Protein AF-A0A816DPP8-F1 (afdb_monomer)

Structure (mmCIF, N/CA/C/O backbone):
data_AF-A0A816DPP8-F1
#
_entry.id   AF-A0A816DPP8-F1
#
loop_
_atom_site.group_PDB
_atom_site.id
_atom_site.type_symbol
_atom_site.label_atom_id
_atom_site.label_alt_id
_atom_site.label_comp_id
_atom_site.label_asym_id
_atom_site.label_entity_id
_atom_site.label_seq_id
_atom_site.pdbx_PDB_ins_code
_atom_site.Cartn_x
_atom_site.Cartn_y
_atom_site.Cartn_z
_atom_site.occupancy
_atom_site.B_iso_or_equiv
_atom_site.auth_seq_id
_atom_site.auth_comp_id
_atom_site.auth_asym_id
_atom_site.auth_atom_id
_atom_site.pdbx_PDB_model_num
ATOM 1 N N . MET A 1 1 ? -14.555 3.944 44.824 1.00 45.62 1 MET A N 1
ATOM 2 C CA . MET A 1 1 ? -13.559 3.652 43.773 1.00 45.62 1 MET A CA 1
ATOM 3 C C . MET A 1 1 ? -14.262 3.767 42.431 1.00 45.62 1 MET A C 1
ATOM 5 O O . MET A 1 1 ? -15.086 2.918 42.126 1.00 45.62 1 MET A O 1
ATOM 9 N N . ALA A 1 2 ? -14.051 4.861 41.699 1.00 41.34 2 ALA A N 1
ATOM 10 C CA . ALA A 1 2 ? -14.636 5.038 40.373 1.00 41.34 2 ALA A CA 1
ATOM 11 C C . ALA A 1 2 ? -13.720 4.358 39.348 1.00 41.34 2 ALA A C 1
ATOM 13 O O . ALA A 1 2 ? -12.564 4.751 39.202 1.00 41.34 2 ALA A O 1
ATOM 14 N N . TYR A 1 3 ? -14.218 3.324 38.672 1.00 41.75 3 TYR A N 1
ATOM 15 C CA . TYR A 1 3 ? -13.548 2.781 37.497 1.00 41.75 3 TYR A CA 1
ATOM 16 C C . TYR A 1 3 ? -13.674 3.818 36.381 1.00 41.75 3 TYR A C 1
ATOM 18 O O . TYR A 1 3 ? -14.762 4.060 35.866 1.00 41.75 3 TYR A O 1
ATOM 26 N N . SER A 1 4 ? -12.560 4.466 36.041 1.00 44.72 4 SER A N 1
ATOM 27 C CA . SER A 1 4 ? -12.449 5.228 34.803 1.00 44.72 4 SER A CA 1
ATOM 28 C C . SER A 1 4 ? -12.577 4.238 33.647 1.00 44.72 4 SER A C 1
ATOM 30 O O . SER A 1 4 ? -11.615 3.566 33.281 1.00 44.72 4 SER A O 1
ATOM 32 N N . THR A 1 5 ? -13.778 4.099 33.087 1.00 48.22 5 THR A N 1
ATOM 33 C CA . THR A 1 5 ? -13.962 3.528 31.752 1.00 48.22 5 THR A CA 1
ATOM 34 C C . THR A 1 5 ? -13.394 4.528 30.755 1.00 48.22 5 THR A C 1
ATOM 36 O O . THR A 1 5 ? -14.130 5.309 30.149 1.00 48.22 5 THR A O 1
ATOM 39 N N . GLY A 1 6 ? -12.069 4.548 30.611 1.00 52.31 6 GLY A N 1
ATOM 40 C CA . GLY A 1 6 ? -11.445 5.152 29.446 1.00 52.31 6 GLY A CA 1
ATOM 41 C C . GLY A 1 6 ? -12.004 4.425 28.231 1.00 52.31 6 GLY A C 1
ATOM 42 O O . GLY A 1 6 ? -11.696 3.254 28.030 1.00 52.31 6 GLY A O 1
ATOM 43 N N . LYS A 1 7 ? -12.891 5.071 27.464 1.00 49.25 7 LYS A N 1
ATOM 44 C CA . LYS A 1 7 ? -13.343 4.533 26.178 1.00 49.25 7 LYS A CA 1
ATOM 45 C C . LYS A 1 7 ? -12.089 4.243 25.358 1.00 49.25 7 LYS A C 1
ATOM 47 O O . LYS A 1 7 ? -11.396 5.184 24.976 1.00 49.25 7 LYS A O 1
ATOM 52 N N . GLN A 1 8 ? -11.797 2.970 25.096 1.00 57.12 8 GLN A N 1
ATOM 53 C CA . GLN A 1 8 ? -10.820 2.607 24.078 1.00 57.12 8 GLN A CA 1
ATOM 54 C C . GLN A 1 8 ? -11.333 3.202 22.768 1.00 57.12 8 GLN A C 1
ATOM 56 O O . GLN A 1 8 ? -12.397 2.837 22.271 1.00 57.12 8 GLN A O 1
ATOM 61 N N . GLN A 1 9 ? -10.659 4.249 22.305 1.00 71.38 9 GLN A N 1
ATOM 62 C CA . GLN A 1 9 ? -11.136 5.048 21.191 1.00 71.38 9 GLN A CA 1
ATOM 63 C C . GLN A 1 9 ? -10.677 4.374 19.902 1.00 71.38 9 GLN A C 1
ATOM 65 O O . GLN A 1 9 ? -9.573 4.640 19.432 1.00 71.38 9 GLN A O 1
ATOM 70 N N . PHE A 1 10 ? -11.518 3.485 19.377 1.00 84.69 10 PHE A N 1
ATOM 71 C CA . PHE A 1 10 ? -11.322 2.821 18.091 1.00 84.69 10 PHE A CA 1
ATOM 72 C C . PHE A 1 10 ? -11.138 3.855 16.976 1.00 84.69 10 PHE A C 1
ATOM 74 O O . PHE A 1 10 ? -11.940 4.788 16.854 1.00 84.69 10 PHE A O 1
ATOM 81 N N . GLN A 1 11 ? -10.075 3.710 16.188 1.00 94.19 11 GLN A N 1
ATOM 82 C CA . GLN A 1 11 ? -9.748 4.617 15.092 1.00 94.19 11 GLN A CA 1
ATOM 83 C C . GLN A 1 11 ? -10.020 3.967 13.740 1.00 94.19 11 GLN A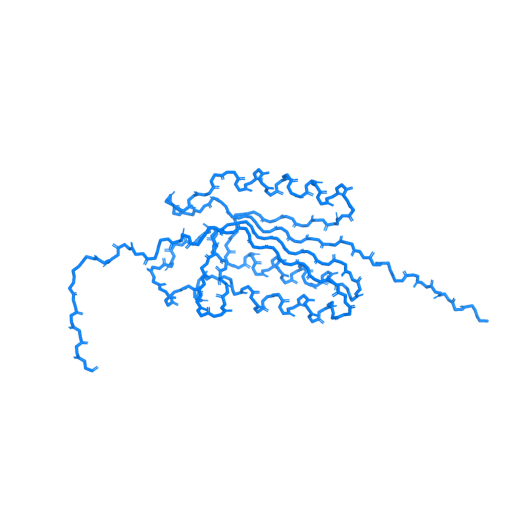 C 1
ATOM 85 O O . GLN A 1 11 ? -9.992 2.748 13.592 1.00 94.19 11 GLN A O 1
ATOM 90 N N . LYS A 1 12 ? -10.256 4.799 12.725 1.00 97.19 12 LYS A N 1
ATOM 91 C CA . LYS A 1 12 ? -10.159 4.382 11.326 1.00 97.19 12 LYS A CA 1
ATOM 92 C C . LYS A 1 12 ? -8.796 4.830 10.823 1.00 97.19 12 LYS A C 1
ATOM 94 O O . LYS A 1 12 ? -8.524 6.030 10.809 1.00 97.19 12 LYS A O 1
ATOM 99 N N . ILE A 1 13 ? -7.939 3.896 10.438 1.00 98.19 13 ILE A N 1
ATOM 100 C CA . ILE A 1 13 ? -6.579 4.195 9.981 1.00 98.19 13 ILE A CA 1
ATOM 101 C C . ILE A 1 13 ? -6.324 3.544 8.630 1.00 98.19 13 ILE A C 1
ATOM 103 O O . ILE A 1 13 ? -6.794 2.439 8.366 1.00 98.19 13 ILE A O 1
ATOM 107 N N . ALA A 1 14 ? -5.622 4.253 7.751 1.00 98.44 14 ALA A N 1
ATOM 108 C CA . ALA A 1 14 ? -5.348 3.785 6.402 1.00 98.44 14 ALA A CA 1
ATOM 109 C C . ALA A 1 14 ? -3.894 4.014 5.995 1.00 98.44 14 ALA A C 1
ATOM 111 O O . ALA A 1 14 ? -3.360 5.110 6.178 1.00 98.44 14 ALA A O 1
ATOM 112 N N . LEU A 1 15 ? -3.297 3.005 5.366 1.00 98.50 15 LEU A N 1
ATOM 113 C CA . LEU A 1 15 ? -2.059 3.131 4.610 1.00 98.50 15 LEU A CA 1
ATOM 114 C C . LEU A 1 15 ? -2.369 3.019 3.119 1.00 98.50 15 LEU A C 1
ATOM 116 O O . LEU A 1 15 ? -2.922 2.020 2.665 1.00 98.50 15 LEU A O 1
ATOM 120 N N . ILE A 1 16 ? -1.977 4.042 2.367 1.00 97.94 16 ILE A N 1
ATOM 121 C CA . ILE A 1 16 ? -2.022 4.076 0.907 1.00 97.94 16 ILE A CA 1
ATOM 122 C C . ILE A 1 16 ? -0.583 4.045 0.404 1.00 97.94 16 ILE A C 1
ATOM 124 O O . ILE A 1 16 ? 0.186 4.974 0.661 1.00 97.94 16 ILE A O 1
ATOM 128 N N . LEU A 1 17 ? -0.235 3.005 -0.340 1.00 97.12 17 LEU A N 1
ATOM 129 C CA . LEU A 1 17 ? 0.997 2.931 -1.114 1.00 97.12 17 LEU A CA 1
ATOM 130 C C . LEU A 1 17 ? 0.657 3.128 -2.596 1.00 97.12 17 LEU A C 1
ATOM 132 O O . LEU A 1 17 ? -0.241 2.470 -3.112 1.00 97.12 17 LEU A O 1
ATOM 136 N N . SER A 1 18 ? 1.353 4.029 -3.285 1.00 96.31 18 SER A N 1
ATOM 137 C CA . SER A 1 18 ? 1.087 4.304 -4.699 1.00 96.31 18 SER A CA 1
ATOM 138 C C . SER A 1 18 ? 2.367 4.455 -5.504 1.00 96.31 18 SER A C 1
ATOM 140 O O . SER A 1 18 ? 3.076 5.450 -5.370 1.00 96.31 18 SER A O 1
ATOM 142 N N . ASN A 1 19 ? 2.628 3.516 -6.402 1.00 95.25 19 ASN A N 1
ATOM 143 C CA . ASN A 1 19 ? 3.753 3.574 -7.322 1.00 95.25 19 ASN A CA 1
ATOM 144 C C . ASN A 1 19 ? 3.230 3.753 -8.749 1.00 95.25 19 ASN A C 1
ATOM 146 O O . ASN A 1 19 ? 2.416 2.967 -9.225 1.00 95.25 19 ASN A O 1
ATOM 150 N N . GLY A 1 20 ? 3.707 4.790 -9.430 1.00 93.50 20 GLY A N 1
ATOM 151 C CA . GLY A 1 20 ? 3.469 4.968 -10.863 1.00 93.50 20 GLY A CA 1
ATOM 152 C C . GLY A 1 20 ? 4.644 5.550 -11.628 1.00 93.50 20 GLY A C 1
ATOM 153 O O . GLY A 1 20 ? 4.716 5.335 -12.832 1.00 93.50 20 GLY A O 1
ATOM 154 N N . ASP A 1 21 ? 5.580 6.205 -10.938 1.00 94.25 21 ASP A N 1
ATOM 155 C CA . ASP A 1 21 ? 6.841 6.659 -11.526 1.00 94.25 21 ASP A CA 1
ATOM 156 C C . ASP A 1 21 ? 7.905 5.558 -11.409 1.00 94.25 21 ASP A C 1
ATOM 158 O O . ASP A 1 21 ? 8.760 5.574 -10.522 1.00 94.25 21 ASP A O 1
ATOM 162 N N . TYR A 1 22 ? 7.767 4.529 -12.245 1.00 93.25 22 TYR A N 1
ATOM 163 C CA . TYR A 1 22 ? 8.688 3.398 -12.282 1.00 93.25 22 TYR A CA 1
ATOM 164 C C . TYR A 1 22 ? 9.964 3.738 -13.055 1.00 93.25 22 TYR A C 1
ATOM 166 O O . TYR A 1 22 ? 9.928 4.347 -14.120 1.00 93.25 22 TYR A O 1
ATOM 174 N N . SER A 1 23 ? 11.115 3.272 -12.573 1.00 92.00 23 SER A N 1
ATOM 175 C CA . SER A 1 23 ? 12.412 3.543 -13.223 1.00 92.00 23 SER A CA 1
ATOM 176 C C . SER A 1 23 ? 12.478 3.033 -14.669 1.00 92.00 23 SER A C 1
ATOM 178 O O . SER A 1 23 ? 13.238 3.555 -15.484 1.00 92.00 23 SER A O 1
ATOM 180 N N . ARG A 1 24 ? 11.673 2.018 -14.996 1.00 86.75 24 ARG A N 1
ATOM 181 C CA . ARG A 1 24 ? 11.509 1.479 -16.344 1.00 86.75 24 ARG A CA 1
ATOM 182 C C . ARG A 1 24 ? 10.412 2.256 -17.090 1.00 86.75 24 ARG A C 1
ATOM 184 O O . ARG A 1 24 ? 9.278 2.287 -16.614 1.00 86.75 24 ARG A O 1
ATOM 191 N N . PRO A 1 25 ? 10.708 2.847 -18.265 1.00 84.88 25 PRO A N 1
ATOM 192 C CA . PRO A 1 25 ? 9.728 3.629 -19.026 1.00 84.88 25 PRO A CA 1
ATOM 193 C C . PRO A 1 25 ? 8.451 2.863 -19.396 1.00 84.88 25 PRO A C 1
ATOM 195 O O . PRO A 1 25 ? 7.369 3.442 -19.359 1.00 84.88 25 PRO A O 1
ATOM 198 N N . ASP A 1 26 ? 8.568 1.570 -19.708 1.00 85.38 26 ASP A N 1
ATOM 199 C CA . ASP A 1 26 ? 7.436 0.724 -20.116 1.00 85.38 26 ASP A CA 1
ATOM 200 C C . ASP A 1 26 ? 6.495 0.371 -18.949 1.00 85.38 26 ASP A C 1
ATOM 202 O O . ASP A 1 26 ? 5.351 -0.019 -19.170 1.00 85.38 26 ASP A O 1
ATOM 206 N N . ASP A 1 27 ? 6.953 0.554 -17.706 1.00 87.94 27 ASP A N 1
ATOM 207 C CA . ASP A 1 27 ? 6.202 0.234 -16.490 1.00 87.94 27 ASP A CA 1
ATOM 208 C C . ASP A 1 27 ? 5.500 1.464 -15.885 1.00 87.94 27 ASP A C 1
ATOM 210 O O . ASP A 1 27 ? 4.874 1.376 -14.829 1.00 87.94 27 ASP A O 1
ATOM 214 N N . GLN A 1 28 ? 5.577 2.626 -16.532 1.00 90.19 28 GLN A N 1
ATOM 215 C CA . GLN A 1 28 ? 4.969 3.865 -16.046 1.00 90.19 28 GLN A CA 1
ATOM 216 C C . GLN A 1 28 ? 3.437 3.747 -15.945 1.00 90.19 28 GLN A C 1
ATOM 218 O O . GLN A 1 28 ? 2.750 3.439 -16.920 1.00 90.19 28 GLN A O 1
ATOM 223 N N . LEU A 1 29 ? 2.878 4.056 -14.770 1.00 89.25 29 LEU A N 1
ATOM 224 C CA . LEU A 1 29 ? 1.430 4.088 -14.542 1.00 89.25 29 LEU A CA 1
ATOM 225 C C . LEU A 1 29 ? 0.960 5.531 -14.405 1.00 89.25 29 LEU A C 1
ATOM 227 O O . LEU A 1 29 ? 1.023 6.150 -13.336 1.00 89.25 29 LEU A O 1
ATOM 231 N N . GLN A 1 30 ? 0.449 6.061 -15.515 1.00 83.81 30 GLN A N 1
ATOM 232 C CA . GLN A 1 30 ? -0.175 7.377 -15.536 1.00 83.81 30 GLN A CA 1
ATOM 233 C C . GLN A 1 30 ? -1.319 7.430 -14.510 1.00 83.81 30 GLN A C 1
ATOM 235 O O . GLN A 1 30 ? -2.042 6.458 -14.303 1.00 83.81 30 GLN A O 1
ATOM 240 N N . ASN A 1 31 ? -1.492 8.586 -13.872 1.00 82.94 31 ASN A N 1
ATOM 241 C CA . ASN A 1 31 ? -2.522 8.863 -12.862 1.00 82.94 31 ASN A CA 1
ATOM 242 C C . ASN A 1 31 ? -2.337 8.224 -11.477 1.00 82.94 31 ASN A C 1
ATOM 244 O O . ASN A 1 31 ? -3.133 8.544 -10.597 1.00 82.94 31 ASN A O 1
ATOM 248 N N . ALA A 1 32 ? -1.290 7.433 -11.212 1.00 84.56 32 ALA A N 1
ATOM 249 C CA . ALA A 1 32 ? -1.074 6.842 -9.881 1.00 84.56 32 ALA A CA 1
ATOM 250 C C . ALA A 1 32 ? -1.127 7.889 -8.748 1.00 84.56 32 ALA A C 1
ATOM 252 O O . ALA A 1 32 ? -1.876 7.749 -7.782 1.00 84.56 32 ALA A O 1
ATOM 253 N N . GLY A 1 33 ? -0.407 9.006 -8.910 1.00 84.44 33 GLY A N 1
ATOM 254 C CA . GLY A 1 33 ? -0.414 10.097 -7.929 1.00 84.44 33 GLY A CA 1
ATOM 255 C C . GLY A 1 33 ? -1.786 10.764 -7.754 1.00 84.44 33 GLY A C 1
ATOM 256 O O . GLY A 1 33 ? -2.187 11.063 -6.629 1.00 84.44 33 GLY A O 1
ATOM 257 N N . ALA A 1 34 ? -2.532 10.958 -8.847 1.00 86.12 34 ALA A N 1
ATOM 258 C CA . ALA A 1 34 ? -3.875 11.540 -8.806 1.00 86.12 34 ALA A CA 1
ATOM 259 C C . ALA A 1 34 ? -4.888 10.599 -8.128 1.00 86.12 34 ALA A C 1
ATOM 261 O O . ALA A 1 34 ? -5.717 11.053 -7.332 1.00 86.12 34 ALA A O 1
ATOM 262 N N . ASN A 1 35 ? -4.778 9.292 -8.381 1.00 81.56 35 ASN A N 1
ATOM 263 C CA . ASN A 1 35 ? -5.598 8.258 -7.754 1.00 81.56 35 ASN A CA 1
ATOM 264 C C . ASN A 1 35 ? -5.342 8.202 -6.245 1.00 81.56 35 ASN A C 1
ATOM 266 O O . ASN A 1 35 ? -6.286 8.282 -5.457 1.00 81.56 35 ASN A O 1
ATOM 270 N N . ALA A 1 36 ? -4.070 8.172 -5.832 1.00 89.94 36 ALA A N 1
ATOM 271 C CA . ALA A 1 36 ? -3.687 8.168 -4.423 1.00 89.94 36 ALA A CA 1
ATOM 272 C C . ALA A 1 36 ? -4.208 9.402 -3.673 1.00 89.94 36 ALA A C 1
ATOM 274 O O . ALA A 1 36 ? -4.757 9.276 -2.578 1.00 89.94 36 ALA A O 1
ATOM 275 N N . ALA A 1 37 ? -4.082 10.592 -4.270 1.00 92.00 37 ALA A N 1
ATOM 276 C CA . ALA A 1 37 ? -4.582 11.830 -3.680 1.00 92.00 37 ALA A CA 1
ATOM 277 C C . ALA A 1 37 ? -6.112 11.822 -3.538 1.00 92.00 37 ALA A C 1
ATOM 279 O O . ALA A 1 37 ? -6.639 12.142 -2.469 1.00 92.00 37 ALA A O 1
ATOM 280 N N . SER A 1 38 ? -6.826 11.414 -4.589 1.00 92.69 38 SER A N 1
ATOM 281 C CA . SER A 1 38 ? -8.291 11.357 -4.595 1.00 92.69 38 SER A CA 1
ATOM 282 C C . SER A 1 38 ? -8.818 10.372 -3.552 1.00 92.69 38 SER A C 1
ATOM 284 O O . SER A 1 38 ? -9.699 10.717 -2.76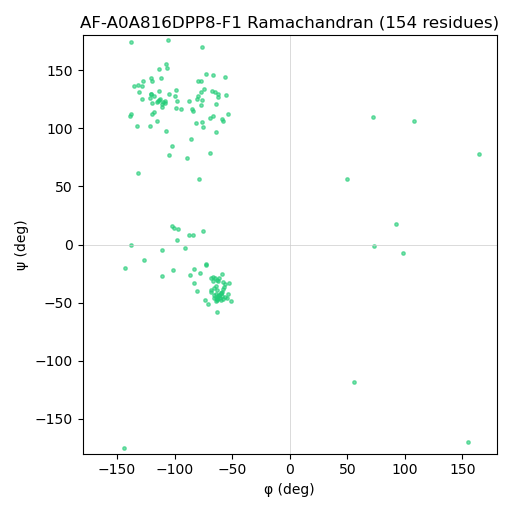2 1.00 92.69 38 SER A O 1
ATOM 286 N N . PHE A 1 39 ? -8.227 9.177 -3.481 1.00 94.38 39 PHE A N 1
ATOM 287 C CA . PHE A 1 39 ? -8.619 8.157 -2.512 1.00 94.38 39 PHE A CA 1
ATOM 288 C C . PHE A 1 39 ? -8.273 8.565 -1.072 1.00 94.38 39 PHE A C 1
ATOM 290 O O . PHE A 1 39 ? -9.108 8.437 -0.177 1.00 94.38 39 PHE A O 1
ATOM 297 N N . SER A 1 40 ? -7.094 9.160 -0.852 1.00 96.38 40 SER A N 1
ATOM 298 C CA . SER A 1 40 ? -6.696 9.726 0.447 1.00 96.38 40 SER A CA 1
ATOM 299 C C . SER A 1 40 ? -7.701 10.771 0.936 1.00 96.38 40 SER A C 1
ATOM 301 O O . SER A 1 40 ? -8.131 10.734 2.090 1.00 96.38 40 SER A O 1
ATOM 303 N N . ASN A 1 41 ? -8.136 11.673 0.052 1.00 97.44 41 ASN A N 1
ATOM 304 C CA . ASN A 1 41 ? -9.118 12.701 0.388 1.00 97.44 41 ASN A CA 1
ATOM 305 C C . ASN A 1 41 ? -10.492 12.104 0.720 1.00 97.44 41 ASN A C 1
ATOM 307 O O . ASN A 1 41 ? -11.091 12.496 1.722 1.00 97.44 41 ASN A O 1
ATOM 311 N N . ALA A 1 42 ? -10.966 11.129 -0.059 1.00 97.19 42 ALA A N 1
ATOM 312 C CA . ALA A 1 42 ? -12.234 10.450 0.203 1.00 97.19 42 ALA A CA 1
ATOM 313 C C . ALA A 1 42 ? -12.229 9.715 1.557 1.00 97.19 42 ALA A C 1
ATOM 315 O O . ALA A 1 42 ? -13.172 9.837 2.339 1.00 97.19 42 ALA A O 1
ATOM 316 N N . LEU A 1 43 ? -11.141 9.009 1.883 1.00 97.81 43 LEU A N 1
ATOM 317 C CA . LEU A 1 43 ? -10.996 8.323 3.170 1.00 97.81 43 LEU A CA 1
ATOM 318 C C . LEU A 1 43 ? -10.962 9.306 4.349 1.00 97.81 43 LEU A C 1
ATOM 320 O O . LEU A 1 43 ? -11.629 9.082 5.363 1.00 97.81 43 LEU A O 1
ATOM 324 N N . LYS A 1 44 ? -10.243 10.427 4.211 1.00 97.75 44 LYS A N 1
ATOM 325 C CA . LYS A 1 44 ? -10.219 11.487 5.234 1.00 97.75 44 LYS A CA 1
ATOM 326 C C . LYS A 1 44 ? -11.615 12.056 5.495 1.00 97.75 44 LYS A C 1
ATOM 328 O O . LYS A 1 44 ? -11.981 12.241 6.652 1.00 97.75 44 LYS A O 1
ATOM 333 N N . GLN A 1 45 ? -12.419 12.273 4.450 1.00 97.75 45 GLN A N 1
ATOM 334 C CA . GLN A 1 45 ? -13.793 12.782 4.583 1.00 97.75 45 GLN A CA 1
ATOM 335 C C . GLN A 1 45 ? -14.710 11.854 5.394 1.00 97.75 45 GLN A C 1
ATOM 337 O O . GLN A 1 45 ? -15.620 12.334 6.065 1.00 97.75 45 GLN A O 1
ATOM 342 N N . ILE A 1 46 ? -14.456 10.541 5.388 1.00 96.75 46 ILE A N 1
ATOM 343 C CA . ILE A 1 46 ? -15.222 9.555 6.173 1.00 96.75 46 ILE A CA 1
ATOM 344 C C . ILE A 1 46 ? -14.547 9.179 7.509 1.00 96.75 46 ILE A C 1
ATOM 346 O O . ILE A 1 46 ? -14.956 8.218 8.182 1.00 96.75 46 ILE A O 1
ATOM 350 N N . GLY A 1 47 ? -13.536 9.956 7.913 1.00 96.75 47 GLY A N 1
ATOM 351 C CA . GLY A 1 47 ? -12.915 9.915 9.236 1.00 96.75 47 GLY A CA 1
ATOM 352 C C . GLY A 1 47 ? -11.700 8.999 9.372 1.00 96.75 47 GLY A C 1
ATOM 353 O O . GLY A 1 47 ? -11.358 8.652 10.499 1.00 96.75 47 GLY A O 1
ATOM 354 N N . PHE A 1 48 ? -11.059 8.583 8.274 1.00 98.00 48 PHE A N 1
ATOM 355 C CA . PHE A 1 48 ? -9.773 7.885 8.362 1.00 98.00 48 PHE A CA 1
ATOM 356 C C . PHE A 1 48 ? -8.621 8.848 8.645 1.00 98.00 48 PHE A C 1
ATOM 358 O O . PHE A 1 4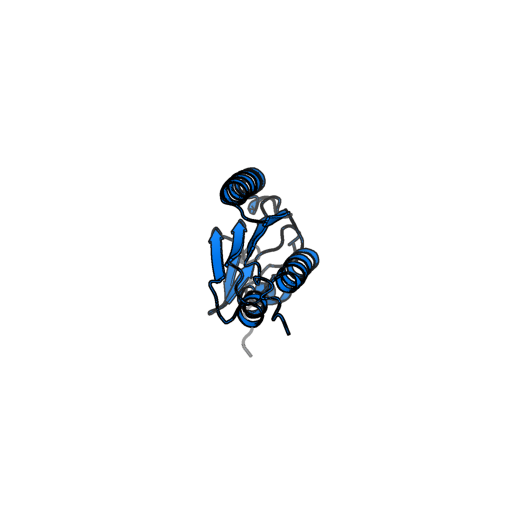8 ? -8.512 9.917 8.041 1.00 98.00 48 PHE A O 1
ATOM 365 N N . GLN A 1 49 ? -7.694 8.406 9.487 1.00 98.00 49 GLN A N 1
ATOM 366 C CA . GLN A 1 49 ? -6.338 8.937 9.533 1.00 98.00 49 GLN A CA 1
ATOM 367 C C . GLN A 1 49 ? -5.524 8.224 8.450 1.00 98.00 49 GLN A C 1
ATOM 369 O O . GLN A 1 49 ? -5.363 7.005 8.494 1.00 98.00 49 GLN A O 1
ATOM 374 N N . VAL A 1 50 ? -5.068 8.966 7.440 1.00 98.06 50 VAL A N 1
ATOM 375 C CA . VAL A 1 50 ? -4.472 8.381 6.231 1.00 98.06 50 VAL A CA 1
ATOM 376 C C . VAL A 1 50 ? -2.991 8.726 6.135 1.00 98.06 50 VAL A C 1
ATOM 378 O O . VAL A 1 50 ? -2.633 9.903 6.064 1.00 98.06 50 VAL A O 1
ATOM 381 N N . THR A 1 51 ? -2.159 7.695 6.031 1.00 98.25 51 THR A N 1
ATOM 382 C CA . THR A 1 51 ? -0.755 7.787 5.626 1.00 98.25 51 THR A CA 1
ATOM 383 C C . THR A 1 51 ? -0.657 7.438 4.146 1.00 98.25 51 THR A C 1
ATOM 385 O O . THR A 1 51 ? -1.087 6.364 3.731 1.00 98.25 51 THR A O 1
ATOM 388 N N . THR A 1 52 ? -0.106 8.338 3.332 1.00 97.75 52 THR A N 1
ATOM 389 C CA . THR A 1 52 ? 0.086 8.118 1.890 1.00 97.75 52 THR A CA 1
ATOM 390 C C . THR A 1 52 ? 1.571 8.163 1.557 1.00 97.75 52 THR A C 1
ATOM 392 O O . THR A 1 52 ? 2.254 9.119 1.914 1.00 97.75 52 THR A O 1
ATOM 395 N N . VAL A 1 53 ? 2.064 7.135 0.868 1.00 97.31 53 VAL A N 1
ATOM 396 C CA . VAL A 1 53 ? 3.466 6.995 0.464 1.00 97.31 53 VAL A CA 1
ATOM 397 C C . VAL A 1 53 ? 3.516 6.697 -1.030 1.00 97.31 53 VAL A C 1
ATOM 399 O O . VAL A 1 53 ? 2.886 5.748 -1.495 1.00 97.31 53 VAL A O 1
ATOM 402 N N . CYS A 1 54 ? 4.268 7.507 -1.778 1.00 96.50 54 CYS A N 1
ATOM 403 C CA . CYS A 1 54 ? 4.309 7.426 -3.235 1.00 96.50 54 CYS A CA 1
ATOM 404 C C . CYS A 1 54 ? 5.714 7.148 -3.773 1.00 96.50 54 CYS A C 1
ATOM 406 O O . CYS A 1 54 ? 6.688 7.697 -3.257 1.00 96.50 54 CYS A O 1
ATOM 408 N N . ASN A 1 55 ? 5.780 6.354 -4.846 1.00 96.06 55 ASN A N 1
ATOM 409 C CA . ASN A 1 55 ? 6.967 6.095 -5.665 1.00 96.06 55 ASN A CA 1
ATOM 410 C C . ASN A 1 55 ? 8.199 5.705 -4.837 1.00 96.06 55 ASN A C 1
ATOM 412 O O . ASN A 1 55 ? 9.247 6.351 -4.889 1.00 96.06 55 ASN A O 1
ATOM 416 N N . LYS A 1 56 ? 8.056 4.654 -4.026 1.00 97.19 56 LYS A N 1
ATOM 417 C CA . LYS A 1 56 ? 9.110 4.202 -3.113 1.00 97.19 56 LYS A CA 1
ATOM 418 C C . LYS A 1 56 ? 9.785 2.915 -3.563 1.00 97.19 56 LYS A C 1
ATOM 420 O O . LYS A 1 56 ? 9.195 2.069 -4.234 1.00 97.19 56 LYS A O 1
ATOM 425 N N . GLY A 1 57 ? 11.049 2.791 -3.159 1.00 97.12 57 GLY A N 1
ATOM 426 C CA . GLY A 1 57 ? 11.831 1.566 -3.274 1.00 97.12 57 GLY A CA 1
ATOM 427 C C . GLY A 1 57 ? 11.437 0.522 -2.224 1.00 97.12 57 GLY A C 1
ATOM 428 O O . GLY A 1 57 ? 10.729 0.822 -1.261 1.00 97.12 57 GLY A O 1
ATOM 429 N N . LYS A 1 58 ? 11.944 -0.710 -2.376 1.00 97.19 58 LYS A N 1
ATOM 430 C CA . LYS A 1 58 ? 11.601 -1.855 -1.511 1.00 97.19 58 LYS A CA 1
ATOM 431 C C . LYS A 1 58 ? 11.806 -1.565 -0.024 1.00 97.19 58 LYS A C 1
ATOM 433 O O . LYS A 1 58 ? 10.981 -1.969 0.796 1.00 97.19 58 LYS A O 1
ATOM 438 N N . HIS A 1 59 ? 12.914 -0.911 0.328 1.00 96.88 59 HIS A N 1
ATOM 439 C CA . HIS A 1 59 ? 13.234 -0.593 1.719 1.00 96.88 59 HIS A CA 1
ATOM 440 C C . HIS A 1 59 ? 12.184 0.346 2.323 1.00 96.88 59 HIS A C 1
ATOM 442 O O . HIS A 1 59 ? 11.499 -0.037 3.266 1.00 96.88 59 HIS A O 1
ATOM 448 N N . ASP A 1 60 ? 11.990 1.517 1.715 1.00 98.00 60 ASP A N 1
ATOM 449 C CA . ASP A 1 60 ? 11.034 2.532 2.169 1.00 98.00 60 ASP A CA 1
ATOM 450 C C . ASP A 1 60 ? 9.594 2.003 2.234 1.00 98.00 60 ASP A C 1
ATOM 452 O O . ASP A 1 60 ? 8.864 2.329 3.168 1.00 98.00 60 ASP A O 1
ATOM 456 N N . MET A 1 61 ? 9.179 1.162 1.279 1.00 98.12 61 MET A N 1
ATOM 457 C CA . MET A 1 61 ? 7.858 0.524 1.313 1.00 98.12 61 MET A CA 1
ATOM 458 C C . MET A 1 61 ? 7.702 -0.404 2.522 1.00 98.12 61 MET A C 1
ATOM 460 O O . MET A 1 61 ? 6.703 -0.314 3.231 1.00 98.12 61 MET A O 1
ATOM 464 N N . ASN A 1 62 ? 8.684 -1.275 2.789 1.00 97.75 62 ASN A N 1
ATOM 465 C CA . ASN A 1 62 ? 8.650 -2.140 3.972 1.00 97.75 62 ASN A CA 1
ATOM 466 C C . ASN A 1 62 ? 8.645 -1.317 5.264 1.00 97.75 62 ASN A C 1
ATOM 468 O O . ASN A 1 62 ? 7.870 -1.620 6.167 1.00 97.75 62 ASN A O 1
ATOM 472 N N . THR A 1 63 ? 9.470 -0.273 5.343 1.00 98.06 63 THR A N 1
ATOM 473 C CA . THR A 1 63 ? 9.521 0.621 6.505 1.00 98.06 63 THR A CA 1
ATOM 474 C C . THR A 1 63 ? 8.167 1.286 6.738 1.00 98.06 63 THR A C 1
ATOM 476 O O . THR A 1 63 ? 7.634 1.188 7.836 1.00 98.06 63 THR A O 1
ATOM 479 N N . ALA A 1 64 ? 7.538 1.843 5.699 1.00 98.25 64 ALA A N 1
ATOM 480 C CA . ALA A 1 64 ? 6.214 2.457 5.810 1.00 98.25 64 ALA A CA 1
ATOM 481 C C . ALA A 1 64 ? 5.138 1.480 6.310 1.00 98.25 64 ALA A C 1
ATOM 483 O O . ALA A 1 64 ? 4.300 1.843 7.135 1.00 98.25 64 ALA A O 1
ATOM 484 N N . ILE A 1 65 ? 5.166 0.232 5.836 1.00 98.25 65 ILE A N 1
ATOM 485 C CA . ILE A 1 65 ? 4.253 -0.821 6.290 1.00 98.25 65 ILE A CA 1
ATOM 486 C C . ILE A 1 65 ? 4.502 -1.165 7.762 1.00 98.25 65 ILE A C 1
ATOM 488 O O . ILE A 1 65 ? 3.549 -1.289 8.529 1.00 98.25 65 ILE A O 1
ATOM 492 N N . ILE A 1 66 ? 5.764 -1.335 8.161 1.00 97.50 66 ILE A N 1
ATOM 493 C CA . ILE A 1 66 ? 6.141 -1.668 9.540 1.00 97.50 66 ILE A CA 1
ATOM 494 C C . ILE A 1 66 ? 5.738 -0.539 10.488 1.00 97.50 66 ILE A C 1
ATOM 496 O O . ILE A 1 66 ? 5.114 -0.796 11.518 1.00 97.50 66 ILE A O 1
ATOM 500 N N . ASP A 1 67 ? 6.049 0.701 10.126 1.00 98.19 67 ASP A N 1
ATOM 501 C CA . ASP A 1 67 ? 5.721 1.876 10.923 1.00 98.19 67 ASP A CA 1
ATOM 502 C C . ASP A 1 67 ? 4.21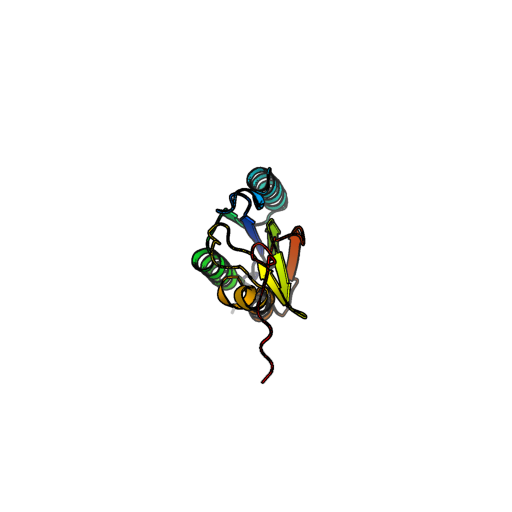0 2.031 11.062 1.00 98.19 67 ASP A C 1
ATOM 504 O O . ASP A 1 67 ? 3.714 2.212 12.172 1.00 98.19 67 ASP A O 1
ATOM 508 N N . PHE A 1 68 ? 3.459 1.859 9.971 1.00 98.25 68 PHE A N 1
ATOM 509 C CA . PHE A 1 68 ? 2.002 1.861 10.029 1.00 98.25 68 PHE A CA 1
ATOM 510 C C . PHE A 1 68 ? 1.466 0.737 10.922 1.00 98.25 68 PHE A C 1
ATOM 512 O O . PHE A 1 68 ? 0.637 1.005 11.791 1.00 98.25 68 PHE A O 1
ATOM 519 N N . ALA A 1 69 ? 1.981 -0.490 10.792 1.00 97.19 69 ALA A N 1
ATOM 520 C CA . ALA A 1 69 ? 1.587 -1.615 11.639 1.00 97.19 69 ALA A CA 1
ATOM 521 C C . ALA A 1 69 ? 1.814 -1.342 13.135 1.00 97.19 69 ALA A C 1
ATOM 523 O O . ALA A 1 69 ? 1.047 -1.806 13.974 1.00 97.19 69 ALA A O 1
ATOM 524 N N . ASN A 1 70 ? 2.842 -0.563 13.480 1.00 97.00 70 ASN A N 1
ATOM 525 C CA . ASN A 1 70 ? 3.116 -0.162 14.860 1.00 97.00 70 ASN A CA 1
ATOM 526 C C . ASN A 1 70 ? 2.121 0.874 15.406 1.00 97.00 70 ASN A C 1
ATOM 528 O O . ASN A 1 70 ? 2.022 1.025 16.623 1.00 97.00 70 ASN A O 1
ATOM 532 N N . THR A 1 71 ? 1.376 1.568 14.541 1.00 96.12 71 THR A N 1
ATOM 533 C CA . THR A 1 71 ? 0.300 2.481 14.961 1.00 96.12 71 THR A CA 1
ATOM 534 C C . THR A 1 71 ? -1.022 1.767 15.236 1.00 96.12 71 THR A C 1
ATOM 536 O O . THR A 1 71 ? -1.845 2.301 15.981 1.00 96.12 71 THR A O 1
ATOM 539 N N . ILE A 1 72 ? -1.204 0.565 14.676 1.00 96.19 72 ILE A N 1
ATOM 540 C CA . ILE A 1 72 ? -2.422 -0.236 14.808 1.00 96.19 72 ILE A CA 1
ATOM 541 C C . ILE A 1 72 ? -2.623 -0.658 16.265 1.00 96.19 72 ILE A C 1
ATOM 543 O O . ILE A 1 72 ? -1.721 -1.213 16.904 1.00 96.19 72 ILE A O 1
ATOM 547 N N . ARG A 1 73 ? -3.840 -0.451 16.769 1.00 94.81 73 ARG A N 1
ATOM 548 C CA . ARG A 1 73 ? -4.319 -0.997 18.038 1.00 94.81 73 ARG A CA 1
ATOM 549 C C . ARG A 1 73 ? -5.429 -2.000 17.767 1.00 94.81 73 ARG A C 1
ATOM 551 O O . ARG A 1 73 ? -6.178 -1.875 16.802 1.00 94.81 73 ARG A O 1
ATOM 558 N N . ASP A 1 74 ? -5.552 -2.977 18.656 1.00 94.38 74 ASP A N 1
ATOM 559 C CA . ASP A 1 74 ? -6.642 -3.938 18.562 1.00 94.38 74 ASP A CA 1
ATOM 560 C C . ASP A 1 74 ? -7.996 -3.219 18.705 1.00 94.38 74 ASP A C 1
ATOM 562 O O . ASP A 1 74 ? -8.185 -2.397 19.614 1.00 94.38 74 ASP A O 1
ATOM 566 N N . GLY A 1 75 ? -8.907 -3.488 17.767 1.00 93.75 75 GLY A N 1
ATOM 567 C CA . GLY A 1 75 ? -10.194 -2.805 17.639 1.00 93.75 75 GLY A CA 1
ATOM 568 C C . GLY A 1 75 ? -10.244 -1.682 16.593 1.00 93.75 75 GLY A C 1
ATOM 569 O O . GLY A 1 75 ? -11.325 -1.146 16.345 1.00 93.75 75 GLY A O 1
ATOM 570 N N . ASP A 1 76 ? -9.121 -1.298 15.982 1.00 95.50 76 ASP A N 1
ATOM 571 C CA . ASP A 1 76 ? -9.107 -0.278 14.927 1.00 95.50 76 ASP A CA 1
ATOM 572 C C . ASP A 1 76 ? -9.694 -0.814 13.610 1.00 95.50 76 ASP A C 1
ATOM 574 O O . ASP A 1 76 ? -9.513 -1.975 13.246 1.00 95.50 76 ASP A O 1
ATOM 578 N N . LEU A 1 77 ? -10.355 0.049 12.832 1.00 96.31 77 LEU A N 1
ATOM 579 C CA . LEU A 1 77 ? -10.666 -0.239 11.431 1.00 96.31 77 LEU A CA 1
ATOM 580 C C . LEU A 1 77 ? -9.428 0.066 10.585 1.00 96.31 77 LEU A C 1
ATOM 582 O O . LEU A 1 77 ? -9.125 1.232 10.319 1.00 96.31 77 LEU A O 1
ATOM 586 N N . VAL A 1 78 ? -8.737 -0.986 10.154 1.00 97.88 78 VAL A N 1
ATOM 587 C CA . VAL A 1 78 ? -7.476 -0.877 9.415 1.00 97.88 78 VAL A CA 1
ATOM 588 C C . VAL A 1 78 ? -7.729 -1.047 7.925 1.00 97.88 78 VAL A C 1
ATOM 590 O O . VAL A 1 78 ? -8.322 -2.039 7.505 1.00 97.88 78 VAL A O 1
ATOM 593 N N . LEU A 1 79 ? -7.245 -0.106 7.117 1.00 98.06 79 LEU A N 1
ATOM 594 C CA . LEU A 1 79 ? -7.274 -0.190 5.661 1.00 98.06 79 LEU A CA 1
ATOM 595 C C . LEU A 1 79 ? -5.855 -0.141 5.085 1.00 98.06 79 LEU A C 1
ATOM 597 O O . LEU A 1 79 ? -5.075 0.756 5.388 1.00 98.06 79 LEU A O 1
ATOM 601 N N . PHE A 1 80 ? -5.531 -1.084 4.211 1.00 97.81 80 PHE A N 1
ATOM 602 C CA . PHE A 1 80 ? -4.373 -1.013 3.327 1.00 97.81 80 PHE A CA 1
ATOM 603 C C . PHE A 1 80 ? -4.861 -0.911 1.887 1.00 97.81 80 PHE A C 1
ATOM 605 O O . PHE A 1 80 ? -5.709 -1.697 1.461 1.00 97.81 80 PHE A O 1
ATOM 612 N N . TYR A 1 81 ? -4.310 0.031 1.136 1.00 96.19 81 TYR A N 1
ATOM 613 C CA . TYR A 1 81 ? -4.549 0.163 -0.292 1.00 96.19 81 TYR A CA 1
ATOM 614 C C . TYR A 1 81 ? -3.217 0.293 -1.019 1.00 96.19 81 TYR A C 1
ATOM 616 O O . TYR A 1 81 ? -2.379 1.115 -0.643 1.00 96.19 81 TYR A O 1
ATOM 624 N N . PHE A 1 82 ? -3.037 -0.499 -2.071 1.00 95.44 82 PHE A N 1
ATOM 625 C CA . PHE A 1 82 ? -1.908 -0.362 -2.981 1.00 95.44 82 PHE A CA 1
ATOM 626 C C . PHE A 1 82 ? -2.391 -0.095 -4.402 1.00 95.44 82 PHE A C 1
ATOM 628 O O . PHE A 1 82 ? -3.211 -0.853 -4.914 1.00 95.44 82 PHE A O 1
ATOM 635 N N . PHE A 1 83 ? -1.827 0.939 -5.029 1.00 93.94 83 PHE A N 1
ATOM 636 C CA . PHE A 1 83 ? -1.913 1.187 -6.465 1.00 93.94 83 PHE A CA 1
ATOM 637 C C . PHE A 1 83 ? -0.524 1.052 -7.088 1.00 93.94 83 PHE A C 1
ATOM 639 O O . PHE A 1 83 ? 0.412 1.738 -6.671 1.00 93.94 83 PHE A O 1
ATOM 646 N N . GLY A 1 84 ? -0.375 0.186 -8.082 1.00 92.94 84 GLY A N 1
ATOM 647 C CA . GLY A 1 84 ? 0.909 -0.020 -8.749 1.00 92.94 84 GLY A CA 1
ATOM 648 C C . GLY A 1 84 ? 1.033 -1.395 -9.385 1.00 92.94 84 GLY A C 1
ATOM 649 O O . GLY A 1 84 ? 0.075 -2.161 -9.434 1.00 92.94 84 GLY A O 1
ATOM 650 N N . HIS A 1 85 ? 2.232 -1.749 -9.835 1.00 93.94 85 HIS A N 1
ATOM 651 C CA . HIS A 1 85 ? 2.509 -3.096 -10.324 1.00 93.94 85 HIS A CA 1
ATOM 652 C C . HIS A 1 85 ? 2.625 -4.088 -9.177 1.00 93.94 85 HIS A C 1
ATOM 654 O O . HIS A 1 85 ? 3.314 -3.855 -8.179 1.00 93.94 85 HIS A O 1
ATOM 660 N N . CYS A 1 86 ? 1.965 -5.226 -9.351 1.00 92.06 86 CYS A N 1
ATOM 661 C CA . CYS A 1 86 ? 2.074 -6.370 -8.468 1.00 92.06 86 CYS A CA 1
ATOM 662 C C . CYS A 1 86 ? 2.307 -7.616 -9.310 1.00 92.06 86 CYS A C 1
ATOM 664 O O . CYS A 1 86 ? 1.631 -7.839 -10.314 1.00 92.06 86 CYS A O 1
ATOM 666 N N . TYR A 1 87 ? 3.224 -8.464 -8.861 1.00 92.12 87 TYR A N 1
ATOM 667 C CA . TYR A 1 87 ? 3.446 -9.765 -9.464 1.00 92.12 87 TYR A CA 1
ATOM 668 C C . TYR A 1 87 ? 3.022 -10.877 -8.511 1.00 92.12 87 TYR A C 1
ATOM 670 O O . TYR A 1 87 ? 3.209 -10.777 -7.300 1.00 92.12 87 TYR A O 1
ATOM 678 N N . ARG A 1 88 ? 2.449 -11.959 -9.045 1.00 89.50 88 ARG A N 1
ATOM 679 C CA . ARG A 1 88 ? 2.016 -13.104 -8.239 1.00 89.50 88 ARG A CA 1
ATOM 680 C C . ARG A 1 88 ? 2.907 -14.313 -8.488 1.00 89.50 88 ARG A C 1
ATOM 682 O O . ARG A 1 88 ? 3.004 -14.812 -9.610 1.00 89.50 88 ARG A O 1
ATOM 689 N N . VAL A 1 89 ? 3.520 -14.832 -7.425 1.00 88.94 89 VAL A N 1
ATOM 690 C CA . VAL A 1 89 ? 4.279 -16.090 -7.458 1.00 88.94 89 VAL A CA 1
ATOM 691 C C . VAL A 1 89 ? 3.612 -17.080 -6.513 1.00 88.94 89 VAL A C 1
ATOM 693 O O . VAL A 1 89 ? 3.616 -16.887 -5.302 1.00 88.94 89 VAL A O 1
ATOM 696 N N . LYS A 1 90 ? 3.062 -18.165 -7.076 1.00 87.81 90 LYS A N 1
ATOM 697 C CA . LYS A 1 90 ? 2.238 -19.137 -6.336 1.00 87.81 90 LYS A CA 1
ATOM 698 C C . LYS A 1 90 ? 1.058 -18.411 -5.662 1.00 87.81 90 LYS A C 1
ATOM 700 O O . LYS A 1 90 ? 0.267 -17.777 -6.365 1.00 87.81 90 LYS A O 1
ATOM 705 N N . ASP A 1 91 ? 0.994 -18.461 -4.338 1.00 87.12 91 ASP A N 1
ATOM 706 C CA . ASP A 1 91 ? -0.086 -17.902 -3.522 1.00 87.12 91 ASP A CA 1
ATOM 707 C C . ASP A 1 91 ? 0.303 -16.571 -2.861 1.00 87.12 91 ASP A C 1
ATOM 709 O O . ASP A 1 91 ? -0.352 -16.146 -1.916 1.00 87.12 91 ASP A O 1
ATOM 713 N N . LYS A 1 92 ? 1.380 -15.927 -3.337 1.00 91.81 92 LYS A N 1
ATOM 714 C CA . LYS A 1 92 ? 1.898 -14.672 -2.785 1.00 91.81 92 LYS A CA 1
ATOM 715 C C . LYS A 1 92 ? 1.903 -13.530 -3.788 1.00 91.81 92 LYS A C 1
ATOM 717 O O . LYS A 1 92 ? 2.280 -13.722 -4.951 1.00 91.81 92 LYS A O 1
ATOM 722 N N . HIS A 1 93 ? 1.552 -12.347 -3.303 1.00 93.50 93 HIS A N 1
ATOM 723 C CA . HIS A 1 93 ? 1.588 -11.085 -4.019 1.00 93.50 93 HIS A CA 1
ATOM 724 C C . HIS A 1 93 ? 2.849 -10.305 -3.656 1.00 93.50 93 HIS A C 1
ATOM 726 O O . HIS A 1 93 ? 3.212 -10.137 -2.492 1.00 93.50 93 HIS A O 1
ATOM 732 N N . TYR A 1 94 ? 3.512 -9.806 -4.688 1.00 95.56 94 TYR A N 1
ATOM 733 C CA . TYR A 1 94 ? 4.744 -9.053 -4.582 1.00 95.56 94 TYR A CA 1
ATOM 734 C C . TYR A 1 94 ? 4.539 -7.664 -5.164 1.00 95.56 94 TYR A C 1
ATOM 736 O O . TYR A 1 94 ? 4.352 -7.518 -6.372 1.00 95.56 94 TYR A O 1
ATOM 744 N N . LEU A 1 95 ? 4.574 -6.645 -4.305 1.00 95.94 95 LEU A N 1
ATOM 745 C CA . LEU A 1 95 ? 4.459 -5.256 -4.741 1.00 95.94 95 LEU A CA 1
ATOM 746 C C . LEU A 1 95 ? 5.784 -4.819 -5.361 1.00 95.94 95 LEU A C 1
ATOM 748 O O . LEU A 1 95 ? 6.830 -4.899 -4.703 1.00 95.94 95 LEU A O 1
ATOM 752 N N . ILE A 1 96 ? 5.731 -4.343 -6.603 1.00 95.75 96 ILE A N 1
ATOM 753 C CA . ILE A 1 96 ? 6.923 -3.929 -7.334 1.00 95.75 96 ILE A CA 1
ATOM 754 C C . ILE A 1 96 ? 7.323 -2.512 -6.894 1.00 95.75 96 ILE A C 1
ATOM 756 O O . ILE A 1 96 ? 6.498 -1.586 -6.970 1.00 95.75 96 ILE A O 1
ATOM 760 N N . PRO A 1 97 ? 8.572 -2.308 -6.438 1.00 96.50 97 PRO A N 1
ATOM 761 C CA . PRO A 1 97 ? 9.069 -0.987 -6.081 1.00 96.50 97 PRO A CA 1
ATOM 762 C C . PRO A 1 97 ? 9.190 -0.060 -7.289 1.00 96.50 97 PRO A C 1
ATOM 764 O O . PRO A 1 97 ? 9.596 -0.484 -8.365 1.00 96.50 97 PRO A O 1
ATOM 767 N N . ALA A 1 98 ? 8.937 1.233 -7.094 1.00 95.19 98 ALA A N 1
ATOM 768 C CA . ALA A 1 98 ? 9.097 2.236 -8.152 1.00 95.19 98 ALA A CA 1
ATOM 769 C C . ALA A 1 98 ? 10.554 2.346 -8.643 1.00 95.19 98 ALA A C 1
ATOM 771 O O . ALA A 1 98 ? 10.832 2.610 -9.811 1.00 95.19 98 ALA A O 1
ATOM 772 N N . SER A 1 99 ? 11.504 2.095 -7.742 1.00 93.62 99 SER A N 1
ATOM 773 C CA . SER A 1 99 ? 12.934 2.111 -8.043 1.00 93.62 99 SER A CA 1
ATOM 774 C C . SER A 1 99 ? 13.458 0.798 -8.639 1.00 93.62 99 SER A C 1
ATOM 776 O O . SER A 1 99 ? 14.672 0.614 -8.666 1.00 93.62 99 SER A O 1
ATOM 778 N N . ASP A 1 100 ? 12.593 -0.161 -8.994 1.00 91.31 100 ASP A N 1
ATOM 779 C CA . ASP A 1 100 ? 13.068 -1.452 -9.488 1.00 91.31 100 ASP A CA 1
ATOM 780 C C . ASP A 1 100 ? 13.749 -1.329 -10.855 1.00 91.31 100 ASP A C 1
ATOM 782 O O . ASP A 1 100 ? 13.243 -0.727 -11.803 1.00 91.31 100 ASP A O 1
ATOM 786 N N . ASN A 1 101 ? 14.916 -1.952 -10.940 1.00 89.44 101 ASN A N 1
ATOM 787 C CA . ASN A 1 101 ? 15.666 -2.181 -12.160 1.00 89.44 101 ASN A CA 1
ATOM 788 C C . ASN A 1 101 ? 16.267 -3.596 -12.211 1.00 89.44 101 ASN A C 1
ATOM 790 O O . ASN A 1 101 ? 16.880 -3.927 -13.222 1.00 89.44 101 ASN A O 1
ATOM 794 N N . MET A 1 102 ? 16.051 -4.424 -11.181 1.00 89.25 102 MET A N 1
ATOM 795 C CA . MET A 1 102 ? 16.729 -5.710 -10.990 1.00 89.25 102 MET A CA 1
ATOM 796 C C . MET A 1 102 ? 15.873 -6.915 -11.380 1.00 89.25 102 MET A C 1
ATOM 798 O O . MET A 1 102 ? 16.430 -7.976 -11.627 1.00 89.25 102 MET A O 1
ATOM 802 N N . ILE A 1 103 ? 14.540 -6.792 -11.422 1.00 91.38 103 ILE A N 1
ATOM 803 C CA . ILE A 1 103 ? 13.667 -7.933 -11.737 1.00 91.38 103 ILE A CA 1
ATOM 804 C C . ILE A 1 103 ? 13.713 -8.217 -13.239 1.00 91.38 103 ILE A C 1
ATOM 806 O O . ILE A 1 103 ? 13.126 -7.479 -14.036 1.00 91.38 103 ILE A O 1
ATOM 810 N N . GLU A 1 104 ? 14.394 -9.283 -13.639 1.00 88.12 104 GLU A N 1
ATOM 811 C CA . GLU A 1 104 ? 14.466 -9.733 -15.030 1.00 88.12 104 GLU A CA 1
ATOM 812 C C . GLU A 1 104 ? 13.725 -11.047 -15.250 1.00 88.12 104 GLU A C 1
ATOM 814 O O . GLU A 1 104 ? 13.228 -11.275 -16.346 1.00 88.12 104 GLU A O 1
ATOM 819 N N . GLU A 1 105 ? 13.601 -11.887 -14.225 1.00 89.12 105 GLU A N 1
ATOM 820 C CA . GLU A 1 105 ? 12.897 -13.162 -14.281 1.00 89.12 105 GLU A CA 1
ATOM 821 C C . GLU A 1 105 ? 12.040 -13.426 -13.031 1.00 89.12 105 GLU A C 1
ATOM 823 O O . GLU A 1 105 ? 12.002 -12.672 -12.060 1.00 89.12 105 GLU A O 1
ATOM 828 N N . LYS A 1 106 ? 11.268 -14.517 -13.055 1.00 88.50 106 LYS A N 1
ATOM 829 C CA . LYS A 1 106 ? 10.307 -14.843 -11.987 1.00 88.50 106 LYS A CA 1
ATOM 830 C C . LYS A 1 106 ? 10.978 -15.104 -10.631 1.00 88.50 106 LYS A C 1
ATOM 832 O O . LYS A 1 106 ? 10.353 -14.888 -9.594 1.00 88.50 106 LYS A O 1
ATOM 837 N N . THR A 1 107 ? 12.199 -15.620 -10.647 1.00 90.25 107 THR A N 1
ATOM 838 C CA . THR A 1 107 ? 13.045 -15.905 -9.478 1.00 90.25 107 THR A CA 1
ATOM 839 C C . THR A 1 107 ? 13.447 -14.623 -8.751 1.00 90.25 107 THR A C 1
ATOM 841 O O . THR A 1 107 ? 13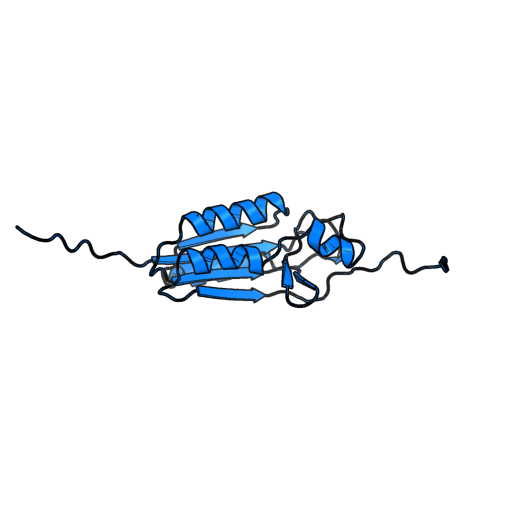.370 -14.591 -7.526 1.00 90.25 107 THR A O 1
ATOM 844 N N . ASP A 1 108 ? 13.709 -13.542 -9.487 1.00 93.62 108 ASP A N 1
ATOM 845 C CA . ASP A 1 108 ? 14.094 -12.230 -8.946 1.00 93.62 108 ASP A CA 1
ATOM 846 C C . ASP A 1 108 ? 12.976 -11.544 -8.150 1.00 93.62 108 ASP A C 1
ATOM 848 O O . ASP A 1 108 ? 13.225 -10.746 -7.243 1.00 93.62 108 ASP A O 1
ATOM 852 N N . VAL A 1 109 ? 11.713 -11.844 -8.477 1.00 93.69 109 VAL A N 1
ATOM 853 C CA . VAL A 1 109 ? 10.544 -11.160 -7.903 1.00 93.69 109 VAL A CA 1
ATOM 854 C C . VAL A 1 109 ? 10.568 -11.205 -6.376 1.00 93.69 109 VAL A C 1
ATOM 856 O O . VAL A 1 109 ? 10.357 -10.177 -5.729 1.00 93.69 109 VAL A O 1
ATOM 859 N N . ALA A 1 110 ? 10.852 -12.368 -5.787 1.00 92.69 110 A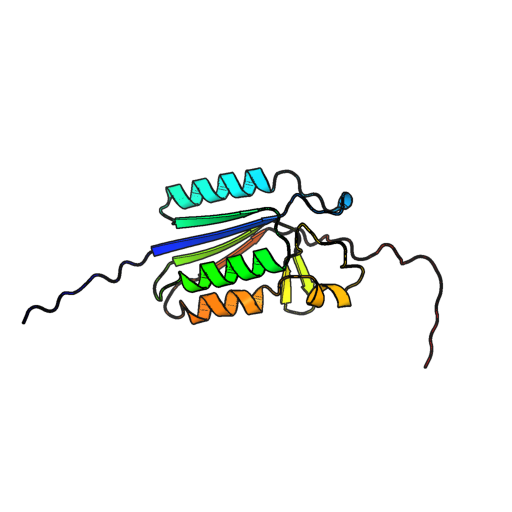LA A N 1
ATOM 860 C CA . ALA A 1 110 ? 10.875 -12.518 -4.333 1.00 92.69 110 ALA A CA 1
ATOM 861 C C . ALA A 1 110 ? 12.022 -11.723 -3.676 1.00 92.69 110 ALA A C 1
ATOM 863 O O . ALA A 1 110 ? 11.862 -11.205 -2.563 1.00 92.69 110 ALA A O 1
ATOM 864 N N . ASP A 1 111 ? 13.141 -11.568 -4.383 1.00 94.25 111 ASP A N 1
ATOM 865 C CA . ASP A 1 111 ? 14.364 -10.951 -3.872 1.00 94.25 111 ASP A CA 1
ATOM 866 C C . ASP A 1 111 ? 14.326 -9.425 -3.948 1.00 94.25 111 ASP A C 1
ATOM 868 O O . ASP A 1 111 ? 14.807 -8.753 -3.030 1.00 94.25 111 ASP A O 1
ATOM 872 N N . PHE A 1 112 ? 13.663 -8.853 -4.955 1.00 95.50 112 PHE A N 1
ATOM 873 C CA . PHE A 1 112 ? 13.645 -7.399 -5.175 1.00 95.50 112 PHE A CA 1
ATOM 874 C C . PHE A 1 112 ? 12.293 -6.724 -4.927 1.00 95.50 112 PHE A C 1
ATOM 876 O O . PHE A 1 112 ? 12.231 -5.497 -4.878 1.00 95.50 112 PHE A O 1
ATOM 883 N N . SER A 1 113 ? 11.236 -7.485 -4.631 1.00 96.38 113 SER A N 1
ATOM 884 C CA . SER A 1 113 ? 9.903 -6.932 -4.328 1.00 96.38 113 SER A CA 1
ATOM 885 C C . SER A 1 113 ? 9.529 -7.000 -2.845 1.00 96.38 113 SER A C 1
ATOM 887 O O . SER A 1 113 ? 10.265 -7.538 -2.008 1.00 96.38 113 SER A O 1
ATOM 889 N N . VAL A 1 114 ? 8.368 -6.435 -2.504 1.00 97.38 114 VAL A N 1
ATOM 890 C CA . VAL A 1 114 ? 7.765 -6.509 -1.165 1.00 97.38 114 VAL A CA 1
ATOM 891 C C . VAL A 1 114 ? 6.766 -7.667 -1.112 1.00 97.38 114 VAL A C 1
ATOM 893 O O . VAL A 1 114 ? 5.762 -7.623 -1.811 1.00 97.38 114 VAL A O 1
ATOM 896 N N . ASP A 1 115 ? 7.023 -8.671 -0.267 1.00 96.75 115 ASP A N 1
ATOM 897 C CA . ASP A 1 115 ? 6.072 -9.754 0.049 1.00 96.75 115 ASP A CA 1
ATOM 898 C C . ASP A 1 115 ? 4.878 -9.159 0.817 1.00 96.75 115 ASP A C 1
ATOM 900 O O . ASP A 1 115 ? 5.045 -8.667 1.941 1.00 96.75 115 ASP A O 1
ATOM 904 N N . LEU A 1 116 ? 3.706 -9.122 0.178 1.00 95.25 116 LEU A N 1
ATOM 905 C CA . LEU A 1 116 ? 2.516 -8.476 0.719 1.00 95.25 116 LEU A CA 1
ATOM 906 C C . LEU A 1 116 ? 1.952 -9.272 1.894 1.00 95.25 116 LEU A C 1
ATOM 908 O O . LEU A 1 116 ? 1.740 -8.704 2.962 1.00 95.25 116 LEU A O 1
ATOM 912 N N . GLU A 1 117 ? 1.742 -10.577 1.732 1.00 94.56 117 GLU A N 1
ATOM 913 C CA . GLU A 1 117 ? 1.116 -11.429 2.745 1.00 94.56 117 GLU A CA 1
ATOM 914 C C . GLU A 1 117 ? 1.894 -11.398 4.062 1.00 94.56 117 GLU A C 1
ATOM 916 O O . GLU A 1 117 ? 1.306 -11.125 5.109 1.00 94.56 117 GLU A O 1
ATOM 921 N N . ARG A 1 118 ? 3.226 -11.549 4.015 1.00 95.00 118 ARG A N 1
ATOM 922 C CA . ARG A 1 118 ? 4.088 -11.462 5.211 1.00 95.00 118 ARG A CA 1
ATOM 923 C C . ARG A 1 118 ? 3.928 -10.132 5.949 1.00 95.00 118 ARG A C 1
ATOM 925 O O . ARG A 1 118 ? 4.098 -10.041 7.164 1.00 95.00 118 ARG A O 1
ATOM 932 N N . ASN A 1 119 ? 3.682 -9.065 5.204 1.00 95.19 119 ASN A N 1
ATOM 933 C CA . ASN A 1 119 ? 3.524 -7.731 5.752 1.00 95.19 119 ASN A CA 1
ATOM 934 C C . ASN A 1 119 ? 2.119 -7.513 6.331 1.00 95.19 119 ASN A C 1
ATOM 936 O O . ASN A 1 119 ? 1.998 -6.953 7.420 1.00 95.19 119 ASN A O 1
ATOM 940 N N . LEU A 1 120 ? 1.077 -8.016 5.667 1.00 93.31 120 LEU A N 1
ATOM 941 C CA . LEU A 1 120 ? -0.305 -7.952 6.146 1.00 93.31 120 LEU A CA 1
ATOM 942 C C . LEU A 1 120 ? -0.545 -8.831 7.382 1.00 93.31 120 LEU A C 1
ATOM 944 O O . LEU A 1 120 ? -1.341 -8.456 8.243 1.00 93.31 120 LEU A O 1
ATOM 948 N N . GLU A 1 121 ? 0.195 -9.933 7.547 1.00 95.38 121 GLU A N 1
ATOM 949 C CA . GLU A 1 121 ? 0.203 -10.728 8.788 1.00 95.38 121 GLU A CA 1
ATOM 950 C C . GLU A 1 121 ? 0.492 -9.866 10.026 1.00 95.38 121 GLU A C 1
ATOM 952 O O . GLU A 1 121 ? -0.076 -10.095 11.094 1.00 95.38 121 GLU A O 1
ATOM 957 N N . ARG A 1 122 ? 1.319 -8.818 9.890 1.00 95.56 122 ARG A N 1
ATOM 958 C CA . ARG A 1 122 ? 1.604 -7.876 10.984 1.00 95.56 122 ARG A CA 1
ATOM 959 C C . ARG A 1 122 ? 0.359 -7.104 11.408 1.00 95.56 122 ARG A C 1
ATOM 961 O O . ARG A 1 122 ? 0.209 -6.809 12.588 1.00 95.56 122 ARG A O 1
ATOM 968 N N . PHE A 1 123 ? -0.512 -6.769 10.458 1.00 96.25 123 PHE A N 1
ATOM 969 C CA . PHE A 1 123 ? -1.708 -5.967 10.707 1.00 96.25 123 PHE A CA 1
ATOM 970 C C . PHE A 1 123 ? -2.730 -6.837 11.431 1.00 96.25 123 PHE A C 1
ATOM 972 O O . PHE A 1 123 ? -3.217 -6.462 12.493 1.00 96.25 123 PHE A O 1
ATOM 979 N N . VAL A 1 124 ? -2.944 -8.055 10.923 1.00 95.12 124 VAL A N 1
ATOM 980 C CA . VAL A 1 124 ? -3.826 -9.054 11.539 1.00 95.12 124 VAL A CA 1
ATOM 981 C C . VAL A 1 124 ? -3.360 -9.408 12.953 1.00 95.12 124 VAL A C 1
ATOM 983 O O . VAL A 1 124 ? -4.173 -9.464 13.866 1.00 95.12 124 VAL A O 1
ATOM 986 N N . ALA A 1 125 ? -2.052 -9.575 13.172 1.00 95.50 125 ALA A N 1
ATOM 987 C CA . ALA A 1 125 ? -1.512 -9.862 14.500 1.00 95.50 125 ALA A CA 1
ATOM 988 C C . ALA A 1 125 ? -1.725 -8.715 15.509 1.00 95.50 125 ALA A C 1
ATOM 990 O O . ALA A 1 125 ? -1.808 -8.965 16.710 1.00 95.50 125 ALA A O 1
ATOM 991 N N . LYS A 1 126 ? -1.790 -7.461 15.041 1.00 94.00 126 LYS A N 1
ATOM 992 C CA . LYS A 1 126 ? -2.037 -6.273 15.877 1.00 94.00 126 LYS A CA 1
ATOM 993 C C . LYS A 1 126 ? -3.524 -5.975 16.078 1.00 94.00 126 LYS A C 1
ATOM 995 O O . LYS A 1 126 ? -3.867 -5.359 17.082 1.00 94.00 126 LYS A O 1
ATOM 1000 N N . ASN A 1 127 ? -4.370 -6.400 15.142 1.00 93.81 127 ASN A N 1
ATOM 1001 C CA . ASN A 1 127 ? -5.805 -6.137 15.107 1.00 93.81 127 ASN A CA 1
ATOM 1002 C C . ASN A 1 127 ? -6.591 -7.426 14.838 1.00 93.81 127 ASN A C 1
ATOM 1004 O O . ASN A 1 127 ? -7.257 -7.571 13.811 1.00 93.81 127 ASN A O 1
ATOM 1008 N N . ALA A 1 128 ? -6.452 -8.390 15.745 1.00 86.94 128 ALA A N 1
ATOM 1009 C CA . ALA A 1 128 ? -7.027 -9.722 15.596 1.00 86.94 128 ALA A CA 1
ATOM 1010 C C . ALA A 1 128 ? -8.528 -9.751 15.916 1.00 86.94 128 ALA A C 1
ATOM 1012 O O . ALA A 1 128 ? -9.238 -10.634 15.435 1.00 86.94 128 ALA A O 1
ATOM 1013 N N . SER A 1 129 ? -9.020 -8.810 16.730 1.00 80.62 129 SER A N 1
ATOM 1014 C CA . SER A 1 129 ? -10.421 -8.781 17.165 1.00 80.62 129 SER A CA 1
ATOM 1015 C C . SER A 1 129 ? -11.344 -7.967 16.252 1.00 80.62 129 SER A C 1
ATOM 1017 O O . SER A 1 129 ? -12.556 -7.937 16.483 1.00 80.62 129 SER A O 1
ATOM 1019 N N . PHE A 1 130 ? -10.804 -7.319 15.211 1.00 90.56 130 PHE A N 1
ATOM 1020 C CA . PHE A 1 130 ? -11.568 -6.404 14.366 1.00 90.56 130 PHE A CA 1
ATOM 1021 C C . PHE A 1 130 ? -11.178 -6.449 12.881 1.00 90.56 130 PHE A C 1
ATOM 1023 O O . PHE A 1 130 ? -10.431 -7.308 12.413 1.00 90.56 130 PHE A O 1
ATOM 1030 N N . VAL A 1 131 ? -11.791 -5.560 12.101 1.00 91.88 131 VAL A N 1
ATOM 1031 C CA . VAL A 1 131 ? -11.780 -5.604 10.639 1.00 91.88 131 VAL A CA 1
ATOM 1032 C C . VAL A 1 131 ? -10.479 -5.037 10.070 1.00 91.88 131 VAL A C 1
ATOM 1034 O O . VAL A 1 131 ? -10.110 -3.891 10.333 1.00 91.88 131 VAL A O 1
ATOM 1037 N N . ASN A 1 132 ? -9.851 -5.825 9.197 1.00 94.12 132 ASN A N 1
ATOM 1038 C CA . ASN A 1 132 ? -8.739 -5.417 8.345 1.00 94.12 132 ASN A CA 1
ATOM 1039 C C . ASN A 1 132 ? -9.193 -5.485 6.878 1.00 94.12 132 ASN A C 1
ATOM 1041 O O . ASN A 1 132 ? -9.650 -6.532 6.419 1.00 94.12 132 ASN A O 1
ATOM 1045 N N . ILE A 1 133 ? -9.100 -4.371 6.151 1.00 96.00 133 ILE A N 1
ATOM 1046 C CA . ILE A 1 133 ? -9.493 -4.252 4.741 1.00 96.00 133 ILE A CA 1
ATOM 1047 C C . ILE A 1 133 ? -8.232 -4.076 3.905 1.00 96.00 133 ILE A C 1
ATOM 1049 O O . ILE A 1 133 ? -7.503 -3.102 4.082 1.00 96.00 133 ILE A O 1
ATOM 1053 N N . PHE A 1 134 ? -7.993 -4.986 2.966 1.00 95.44 134 PHE A N 1
ATOM 1054 C CA . PHE A 1 134 ? -6.848 -4.927 2.063 1.00 95.44 134 PHE A CA 1
ATOM 1055 C C . PHE A 1 134 ? -7.341 -4.837 0.621 1.00 95.44 134 PHE A C 1
ATOM 1057 O O . PHE A 1 134 ? -8.093 -5.697 0.167 1.00 95.44 134 PHE A O 1
ATOM 1064 N N . ILE A 1 135 ? -6.942 -3.782 -0.086 1.00 93.81 135 ILE A N 1
ATOM 1065 C CA . ILE A 1 135 ? -7.327 -3.528 -1.474 1.00 93.81 135 ILE A CA 1
ATOM 1066 C C . ILE A 1 135 ? -6.058 -3.451 -2.317 1.00 93.81 135 ILE A C 1
ATOM 1068 O O . ILE A 1 135 ? -5.150 -2.670 -2.027 1.00 93.81 135 ILE A O 1
ATOM 1072 N N . LEU A 1 136 ? -6.016 -4.264 -3.367 1.00 91.31 136 LEU A N 1
ATOM 1073 C CA . LEU A 1 136 ? -4.925 -4.305 -4.326 1.00 91.31 136 LEU A CA 1
ATOM 1074 C C . LEU A 1 136 ? -5.449 -3.854 -5.692 1.00 91.31 136 LEU A C 1
ATOM 1076 O O . LEU A 1 136 ? -6.186 -4.587 -6.348 1.00 91.31 136 LEU A O 1
ATOM 1080 N N . ASP A 1 137 ? -5.078 -2.643 -6.095 1.00 86.44 137 ASP A N 1
ATOM 1081 C CA . ASP A 1 137 ? -5.421 -2.043 -7.383 1.00 86.44 137 ASP A CA 1
ATOM 1082 C C . ASP A 1 137 ? -4.185 -2.073 -8.286 1.00 86.44 137 ASP A C 1
ATOM 1084 O O . ASP A 1 137 ? -3.424 -1.111 -8.412 1.00 86.44 137 ASP A O 1
ATOM 1088 N N . SER A 1 138 ? -3.912 -3.259 -8.822 1.00 80.69 138 SER A N 1
ATOM 1089 C CA . SER A 1 138 ? -2.705 -3.523 -9.597 1.00 80.69 138 SER A CA 1
ATOM 1090 C C . SER A 1 138 ? -3.018 -4.160 -10.937 1.00 80.69 138 SER A C 1
ATOM 1092 O O . SER A 1 138 ? -3.782 -5.125 -11.005 1.00 80.69 138 SER A O 1
ATOM 1094 N N . CYS A 1 139 ? -2.350 -3.691 -11.991 1.00 66.75 139 CYS A N 1
ATOM 1095 C CA . CYS A 1 139 ? -2.307 -4.413 -13.257 1.00 66.75 139 CYS A CA 1
ATOM 1096 C C . CYS A 1 139 ? -1.324 -5.587 -13.138 1.00 66.75 139 CYS A C 1
ATOM 1098 O O . CYS A 1 139 ? -0.192 -5.419 -12.698 1.00 66.75 139 CYS A O 1
ATOM 1100 N N . GLY A 1 140 ? -1.746 -6.788 -13.546 1.00 56.88 140 GLY A N 1
ATOM 1101 C CA . GLY A 1 140 ? -0.903 -7.994 -13.535 1.00 56.88 140 GLY A CA 1
ATOM 1102 C C . GLY A 1 140 ? 0.143 -8.055 -14.658 1.00 56.88 140 GLY A C 1
ATOM 1103 O O . GLY A 1 140 ? 0.713 -9.116 -14.903 1.00 56.88 140 GLY A O 1
ATOM 1104 N N . THR A 1 141 ? 0.365 -6.955 -15.377 1.00 55.59 141 THR A N 1
ATOM 1105 C CA . THR A 1 141 ? 1.323 -6.838 -16.480 1.00 55.59 141 THR A CA 1
ATOM 1106 C C . THR A 1 141 ? 2.571 -6.110 -15.994 1.00 55.59 141 THR A C 1
ATOM 1108 O O . THR A 1 141 ? 2.681 -4.901 -16.159 1.00 55.59 141 THR A O 1
ATOM 1111 N N . TYR A 1 142 ? 3.499 -6.858 -15.396 1.00 60.03 142 TYR A N 1
ATOM 1112 C CA . TYR A 1 142 ? 4.882 -6.425 -15.196 1.00 60.03 142 TYR A CA 1
ATOM 1113 C C . TYR A 1 142 ? 5.766 -7.231 -16.154 1.00 60.03 142 TYR A C 1
ATOM 1115 O O . TYR A 1 142 ? 5.705 -8.467 -16.152 1.00 60.03 142 TYR A O 1
ATOM 1123 N N . SER A 1 143 ? 6.521 -6.569 -17.034 1.00 63.06 143 SER A N 1
ATOM 1124 C CA . SER A 1 143 ? 7.245 -7.259 -18.108 1.00 63.06 143 SER A CA 1
ATOM 1125 C C . SER A 1 143 ? 8.482 -7.994 -17.580 1.00 63.06 143 SER A C 1
ATOM 1127 O O . SER A 1 143 ? 9.530 -7.393 -17.367 1.00 63.06 143 SER A O 1
ATOM 1129 N N . LEU A 1 144 ? 8.367 -9.316 -17.414 1.00 63.81 144 LEU A N 1
ATOM 1130 C CA . LEU A 1 144 ? 9.454 -10.208 -16.980 1.00 63.81 144 LEU A CA 1
ATOM 1131 C C . LEU A 1 144 ? 10.336 -10.747 -18.122 1.00 63.81 144 LEU A C 1
ATOM 1133 O O . LEU A 1 144 ? 11.073 -11.698 -17.914 1.00 63.81 144 LEU A O 1
ATOM 1137 N N . GLN A 1 145 ? 10.208 -10.286 -19.368 1.00 53.62 145 GLN A N 1
ATOM 1138 C CA . GLN A 1 145 ? 10.978 -10.878 -20.471 1.00 53.62 145 GLN A CA 1
ATOM 1139 C C . GLN A 1 145 ? 11.523 -9.820 -21.421 1.00 53.62 145 GLN A C 1
ATOM 1141 O O . GLN A 1 145 ? 10.779 -9.246 -22.212 1.00 53.62 145 GLN A O 1
ATOM 1146 N N . ARG A 1 146 ? 12.851 -9.639 -21.409 1.00 52.00 146 ARG A N 1
ATOM 1147 C CA . ARG A 1 146 ? 13.583 -9.017 -22.529 1.00 52.00 146 ARG A CA 1
ATOM 1148 C C . ARG A 1 146 ? 14.752 -9.840 -23.080 1.00 52.00 146 ARG A C 1
ATOM 1150 O O . ARG A 1 146 ? 15.163 -9.575 -24.202 1.00 52.00 146 ARG A O 1
ATOM 1157 N N . ASN A 1 147 ? 15.207 -10.889 -22.385 1.00 44.34 147 ASN A N 1
ATOM 1158 C CA . ASN A 1 147 ? 16.322 -11.740 -22.839 1.00 44.34 147 ASN A CA 1
ATOM 1159 C C . ASN A 1 147 ? 15.900 -13.078 -23.477 1.00 44.34 147 ASN A C 1
ATOM 1161 O O . ASN A 1 147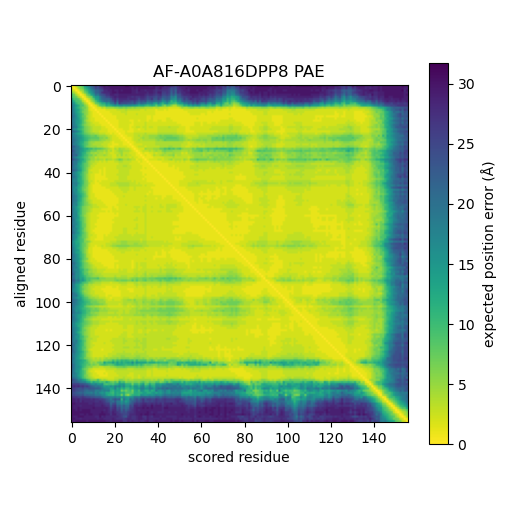 ? 16.737 -13.945 -23.715 1.00 44.34 147 ASN A O 1
ATOM 1165 N N . ALA A 1 148 ? 14.628 -13.258 -23.846 1.00 44.31 148 ALA A N 1
ATOM 1166 C CA . ALA A 1 148 ? 14.203 -14.410 -24.644 1.00 44.31 148 ALA A CA 1
ATOM 1167 C C . ALA A 1 148 ? 14.544 -14.216 -26.137 1.00 44.31 148 ALA A C 1
ATOM 1169 O O . ALA A 1 148 ? 13.672 -14.250 -26.999 1.00 44.31 148 ALA A O 1
ATOM 1170 N N . THR A 1 149 ? 15.818 -13.985 -26.463 1.00 40.12 149 THR A N 1
ATOM 1171 C CA . THR A 1 149 ? 16.338 -14.171 -27.823 1.00 40.12 149 THR A CA 1
ATOM 1172 C C . THR A 1 149 ? 17.647 -14.963 -27.757 1.00 40.12 149 THR A C 1
ATOM 1174 O O . THR A 1 149 ? 18.700 -14.416 -27.465 1.00 40.12 149 THR A O 1
ATOM 1177 N N . LEU A 1 150 ? 17.523 -16.257 -28.087 1.00 45.28 150 LEU A N 1
ATOM 1178 C CA . LEU A 1 150 ? 18.550 -17.215 -28.530 1.00 45.28 150 LEU A CA 1
ATO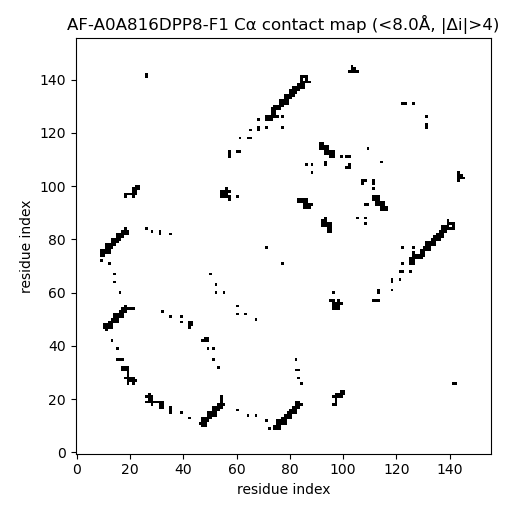M 1179 C C . LEU A 1 150 ? 19.590 -17.744 -27.513 1.00 45.28 150 LEU A C 1
ATOM 1181 O O . LEU A 1 150 ? 20.597 -17.112 -27.232 1.00 45.28 150 LEU A O 1
ATOM 1185 N N . GLY A 1 151 ? 19.441 -19.037 -27.183 1.00 43.19 151 GLY A N 1
ATOM 1186 C CA . GLY A 1 151 ? 20.571 -19.978 -27.145 1.00 43.19 151 GLY A CA 1
ATOM 1187 C C . GLY A 1 151 ? 21.056 -20.436 -25.769 1.00 43.19 151 GLY A C 1
ATOM 1188 O O . GLY A 1 151 ? 21.797 -19.735 -25.097 1.00 43.19 151 GLY A O 1
ATOM 1189 N N . GLY A 1 152 ? 20.748 -21.687 -25.413 1.00 32.53 152 GLY A N 1
ATOM 1190 C CA . GLY A 1 152 ? 21.432 -22.370 -24.314 1.00 32.53 152 GLY A CA 1
ATOM 1191 C C . GLY A 1 152 ? 20.705 -23.610 -23.815 1.00 32.53 152 GLY A C 1
ATOM 1192 O O . GLY A 1 152 ? 20.058 -23.572 -22.776 1.00 32.53 152 GLY A O 1
ATOM 1193 N N . LYS A 1 153 ? 20.815 -24.728 -24.545 1.00 40.31 153 LYS A N 1
ATOM 1194 C CA . LYS A 1 153 ? 20.564 -26.049 -23.955 1.00 40.31 153 LYS A CA 1
ATOM 1195 C C . LYS A 1 153 ? 21.620 -26.283 -22.877 1.00 40.31 153 LYS A C 1
ATOM 1197 O O . LYS A 1 153 ? 22.793 -26.380 -23.220 1.00 40.31 153 LYS A O 1
ATOM 1202 N N . TYR A 1 154 ? 21.200 -26.490 -21.638 1.00 32.69 154 TYR A N 1
ATOM 1203 C CA . TYR A 1 154 ? 21.990 -27.267 -20.693 1.00 32.69 154 TYR A CA 1
ATOM 1204 C C . TYR A 1 154 ? 21.146 -28.449 -20.230 1.00 32.69 154 TYR A C 1
ATOM 1206 O O . TYR A 1 154 ? 20.212 -28.317 -19.447 1.00 32.69 154 TYR A O 1
ATOM 1214 N N . HIS A 1 155 ? 21.461 -29.602 -20.820 1.00 35.38 155 HIS A N 1
ATOM 1215 C CA . HIS A 1 155 ? 21.286 -30.889 -20.169 1.00 35.38 155 HIS A CA 1
ATOM 1216 C C . HIS A 1 155 ? 22.434 -31.035 -19.177 1.00 35.38 155 HIS A C 1
ATOM 1218 O O . HIS A 1 155 ? 23.573 -31.026 -19.634 1.00 35.38 155 HIS A O 1
ATOM 1224 N N . LEU A 1 156 ? 22.123 -31.177 -17.890 1.00 39.16 156 LEU A N 1
ATOM 1225 C CA . LEU A 1 156 ? 22.681 -32.166 -16.961 1.00 39.16 156 LEU A CA 1
ATOM 1226 C C . LEU A 1 156 ? 21.671 -32.351 -15.822 1.00 39.16 156 LEU A C 1
ATOM 1228 O O . LEU A 1 156 ? 21.231 -31.320 -15.270 1.00 39.16 156 LEU A O 1
#

InterPro domains:
  IPR001309 Peptidase C14, p20 domain [PS50208] (10-85)
  IPR011600 Peptidase C14, caspase domain [PF00656] (12-140)
  IPR029030 Caspase-like domain superfamily [SSF52129] (11-146)
  IPR052039 Caspase-related proteases and regulators [PTHR22576] (7-141)

Solvent-accessible surface area (backbone atoms only — not comparable to full-atom values): 9011 Å² t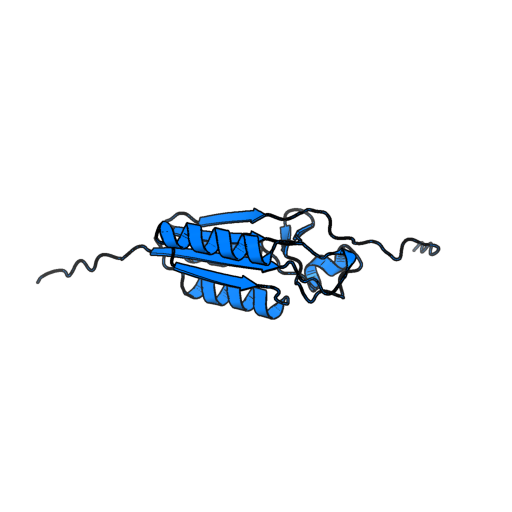otal; per-residue (Å²): 135,82,81,80,80,71,73,81,78,68,46,40,39,33,42,38,40,26,26,20,69,30,71,42,79,91,62,50,38,83,60,31,69,60,51,47,51,53,52,49,51,56,41,43,77,76,58,31,51,70,48,78,49,65,50,41,36,46,65,59,49,52,49,53,52,52,56,50,38,71,69,53,48,66,53,25,44,40,37,41,38,38,37,30,49,37,50,73,60,91,94,41,46,24,42,52,27,11,65,51,84,76,62,54,44,82,78,36,43,75,78,63,28,37,63,43,61,76,54,50,49,49,42,44,74,38,22,71,85,38,58,74,46,80,46,81,54,52,56,81,80,67,85,51,74,85,77,91,70,84,89,80,91,78,90,130

Nearest PDB structures (foldseek):
  3v4o-assembly1_A-2  TM=7.989E-01  e=3.328E-10  Homo sapiens
  8v4x-assembly1_C  TM=8.205E-01  e=1.803E-09  Homo sapiens
  6h4a-assembly1_A  TM=9.000E-01  e=9.772E-09  Homo sapiens
  6yn9-assembly1_A  TM=9.140E-01  e=1.255E-08  Homo sapiens
  8v4x-assembly4_E-3  TM=8.410E-01  e=4.974E-08  Homo sapiens

Organism: Adineta ricciae (NCBI:txid249248)

Radius of gyration: 18.86 Å; Cα contacts (8 Å, |Δi|>4): 277; chains: 1; bounding box: 38×45×72 Å

pLDDT: mean 85.92, std 17.89, range [32.53, 98.5]

Foldseek 3Di:
DDPPPPPPDAAAEEEEEFEALAPDPVQHDPCSVVVQVVVQVVCVVVGYDYDYHYQFFAVVVLVSLVVSLVVFAARYNYEYEYHGAWEDDDPWIWGAHSHDDDQQAPVCRVVGTHTPVVSVVSNCVRHVPDDYHYYYNHDNDDDNDDPPDDDDDDDD

Mean predicted aligned error: 7.75 Å

Sequence (156 aa):
MAYSTGKQQFQKIALILSNGDYSRPDDQLQNAGANAASFSNALKQIGFQVTTVCNKGKHDMNTAIIDFANTIRDGDLVLFYFFGHCYRVKDKHYLIPASDNMIEEKTDVADFSVDLERNLERFVAKNASFVNIFILDSCGTYSLQRNATLGGKYHL

Secondary structure (DSSP, 8-state):
-----------EEEEEEE----SSGGG--TTHHHHHHHHHHHHHHTTEEEEEEES--HHHHHHHHHHHHHH--TT-EEEEEEES-EEEETTEEEEPPTT-----STTHHHHHSEEHHHHHHHHHHH-SSS-EEEEEE--S-----S--SS------